Protein AF-A0A4S1FTX2-F1 (afdb_monomer_lite)

Sequence (97 aa):
VANVADEVVVMYHGEIMEAGPVEAIFRRPGHPYLKGLMAAVPHFDLKPGERLKALREVPVNVGNLLGKQTAPASKGPDDILLSVRDLKKTFTIRKSG

Radius of gyration: 20.76 Å; chains: 1; bounding box: 50×32×54 Å

pLDDT: mean 79.79, std 13.86, range [48.03, 95.25]

Structure (mmCIF, N/CA/C/O backbone):
data_AF-A0A4S1FTX2-F1
#
_entry.id   AF-A0A4S1FTX2-F1
#
loop_
_atom_site.group_PDB
_atom_site.id
_atom_site.type_symbol
_atom_site.label_atom_id
_atom_site.label_alt_id
_atom_site.label_comp_id
_atom_site.label_asym_id
_atom_site.label_entity_id
_atom_site.label_seq_id
_atom_site.pdbx_PDB_ins_code
_atom_site.Cartn_x
_atom_site.Cartn_y
_atom_site.Cartn_z
_atom_site.occupancy
_atom_site.B_iso_or_equiv
_atom_site.auth_seq_id
_atom_site.auth_comp_id
_atom_site.auth_asym_id
_atom_site.auth_atom_id
_atom_site.pdbx_PDB_model_num
ATOM 1 N N . VAL A 1 1 ? 1.453 -11.663 -1.211 1.00 68.19 1 VAL A N 1
ATOM 2 C CA . VAL A 1 1 ? 0.415 -10.896 -0.481 1.00 68.19 1 VAL A CA 1
ATOM 3 C C . VAL A 1 1 ? -0.951 -11.153 -1.080 1.00 68.19 1 VAL A C 1
ATOM 5 O O . VAL A 1 1 ? -1.764 -11.723 -0.376 1.00 68.19 1 VAL A O 1
ATOM 8 N N . ALA A 1 2 ? -1.165 -10.855 -2.369 1.00 77.88 2 ALA A N 1
ATOM 9 C CA . ALA A 1 2 ? -2.465 -11.072 -3.010 1.00 77.88 2 ALA A CA 1
ATOM 10 C C . ALA A 1 2 ? -3.009 -12.512 -2.885 1.00 77.88 2 ALA A C 1
ATOM 12 O O . ALA A 1 2 ? -4.200 -12.706 -2.725 1.00 77.88 2 ALA A O 1
ATOM 13 N N . ASN A 1 3 ? -2.126 -13.516 -2.867 1.00 82.62 3 ASN A N 1
ATOM 14 C CA . ASN A 1 3 ? -2.517 -14.928 -2.757 1.00 82.62 3 ASN A CA 1
ATOM 15 C C . ASN A 1 3 ? -2.712 -15.427 -1.308 1.00 82.62 3 ASN A C 1
ATOM 17 O O . ASN A 1 3 ? -2.860 -16.627 -1.107 1.00 82.62 3 ASN A O 1
ATOM 21 N N . VAL A 1 4 ? -2.579 -14.556 -0.299 1.00 89.19 4 VAL A N 1
ATOM 22 C CA . VAL A 1 4 ? -2.537 -14.951 1.127 1.00 89.19 4 VAL A CA 1
ATOM 23 C C . VAL A 1 4 ? -3.469 -14.104 2.002 1.00 89.19 4 VAL A C 1
ATOM 25 O O . VAL A 1 4 ? -3.729 -14.478 3.139 1.00 89.19 4 VAL A O 1
ATOM 28 N N . ALA A 1 5 ? -3.961 -12.967 1.507 1.00 91.38 5 ALA A N 1
ATOM 29 C CA . ALA A 1 5 ? -4.796 -12.045 2.269 1.00 91.38 5 ALA A CA 1
ATOM 30 C C . ALA A 1 5 ? -6.104 -11.761 1.531 1.00 91.38 5 ALA A C 1
ATOM 32 O O . ALA A 1 5 ? -6.067 -11.490 0.333 1.00 91.38 5 ALA A O 1
ATOM 33 N N . ASP A 1 6 ? -7.215 -11.758 2.268 1.00 92.00 6 ASP A N 1
ATOM 34 C CA . ASP A 1 6 ? -8.540 -11.391 1.749 1.00 92.00 6 ASP A CA 1
ATOM 35 C C . ASP A 1 6 ? -8.753 -9.863 1.762 1.00 92.00 6 ASP A C 1
ATOM 37 O O . ASP A 1 6 ? -9.318 -9.284 0.835 1.00 92.00 6 ASP A O 1
ATOM 41 N N . GLU A 1 7 ? -8.230 -9.191 2.791 1.00 93.81 7 GLU A N 1
ATOM 42 C CA . GLU A 1 7 ? -8.347 -7.747 3.027 1.00 93.81 7 GLU A CA 1
ATOM 43 C C . GLU A 1 7 ? -6.962 -7.107 3.146 1.00 93.81 7 GLU A C 1
ATOM 45 O O . GLU A 1 7 ? -6.029 -7.692 3.709 1.00 93.81 7 GLU A O 1
ATOM 50 N N . VAL A 1 8 ? -6.816 -5.887 2.627 1.00 94.50 8 VAL A N 1
ATOM 51 C CA . VAL A 1 8 ? -5.539 -5.166 2.614 1.00 94.50 8 VAL A CA 1
ATOM 52 C C . VAL A 1 8 ? -5.727 -3.728 3.080 1.00 94.50 8 VAL A C 1
ATOM 54 O O . VAL A 1 8 ? -6.645 -3.030 2.658 1.00 94.50 8 VAL A O 1
ATOM 57 N N . VAL A 1 9 ? -4.796 -3.268 3.918 1.00 94.06 9 VAL A N 1
ATOM 58 C CA . VAL A 1 9 ? -4.686 -1.874 4.361 1.00 94.06 9 VAL A CA 1
ATOM 59 C C . VAL A 1 9 ? -3.328 -1.327 3.937 1.00 94.06 9 VAL A C 1
ATOM 61 O O . VAL A 1 9 ? -2.291 -1.943 4.180 1.00 94.06 9 VAL A O 1
ATOM 64 N N . VAL A 1 10 ? -3.332 -0.157 3.306 1.00 92.69 10 VAL A N 1
ATOM 65 C CA . VAL A 1 10 ? -2.134 0.538 2.829 1.00 92.69 10 VAL A CA 1
ATOM 66 C C . VAL A 1 10 ? -1.898 1.752 3.710 1.00 92.69 10 VAL A C 1
ATOM 68 O O . VAL A 1 10 ? -2.752 2.633 3.791 1.00 92.69 10 VAL A O 1
ATOM 71 N N . MET A 1 11 ? -0.727 1.815 4.346 1.00 91.56 11 MET A N 1
ATOM 72 C CA . MET A 1 11 ? -0.371 2.896 5.264 1.00 91.56 11 MET A CA 1
ATOM 73 C C . MET A 1 11 ? 0.841 3.697 4.792 1.00 91.56 11 MET A C 1
ATOM 75 O O . MET A 1 11 ? 1.751 3.165 4.149 1.00 91.56 11 MET A O 1
ATOM 79 N N . TYR A 1 12 ? 0.872 4.974 5.164 1.00 88.62 12 TYR A N 1
ATOM 80 C CA . TYR A 1 12 ? 2.009 5.865 4.962 1.00 88.62 12 TYR A CA 1
ATOM 81 C C . TYR A 1 12 ? 2.094 6.861 6.118 1.00 88.62 12 TYR A C 1
ATOM 83 O O . TYR A 1 12 ? 1.091 7.460 6.483 1.00 88.62 12 TYR A O 1
ATOM 91 N N . HIS A 1 13 ? 3.274 6.999 6.732 1.00 88.06 13 HIS A N 1
ATOM 92 C CA . HIS A 1 13 ? 3.487 7.838 7.924 1.00 88.06 13 HIS A CA 1
ATOM 93 C C . HIS A 1 13 ? 2.472 7.620 9.063 1.00 88.06 13 HIS A C 1
ATOM 95 O O . HIS A 1 13 ? 2.093 8.555 9.755 1.00 88.06 13 HIS A O 1
ATOM 101 N N . GLY A 1 14 ? 2.056 6.368 9.281 1.00 85.88 14 GLY A N 1
ATOM 102 C CA . GLY A 1 14 ? 1.100 6.022 10.339 1.00 85.88 14 GLY A CA 1
ATOM 103 C C . GLY A 1 14 ? -0.368 6.245 9.970 1.00 85.88 14 GLY A C 1
ATOM 104 O O . GLY A 1 14 ? -1.237 5.901 10.760 1.00 85.88 14 GLY A O 1
ATOM 105 N N . GLU A 1 15 ? -0.649 6.730 8.763 1.00 84.31 15 GLU A N 1
ATOM 106 C CA . GLU A 1 15 ? -1.997 7.039 8.293 1.00 84.31 15 GLU A CA 1
ATOM 107 C C . GLU A 1 15 ? -2.478 6.009 7.263 1.00 84.31 15 GLU A C 1
ATOM 109 O O . GLU A 1 15 ? -1.688 5.513 6.453 1.00 84.31 15 GLU A O 1
ATOM 114 N N . ILE A 1 16 ? -3.780 5.701 7.267 1.00 89.94 16 ILE A N 1
ATOM 115 C CA . ILE A 1 16 ? -4.403 4.800 6.284 1.00 89.94 16 ILE A CA 1
ATOM 116 C C . ILE A 1 16 ? -4.655 5.573 4.989 1.00 89.94 16 ILE A C 1
ATOM 118 O O . ILE A 1 16 ? -5.425 6.528 4.960 1.00 89.94 16 ILE A O 1
ATOM 122 N N . MET A 1 17 ? -4.015 5.138 3.906 1.00 89.19 17 MET A N 1
ATOM 123 C CA . MET A 1 17 ? -4.166 5.730 2.575 1.00 89.19 17 MET A CA 1
ATOM 124 C C . MET A 1 17 ? -5.286 5.061 1.772 1.00 89.19 17 MET A C 1
ATOM 126 O O . MET A 1 17 ? -5.971 5.722 0.997 1.00 89.19 17 MET A O 1
ATOM 130 N N . GLU A 1 18 ? -5.450 3.744 1.927 1.00 92.44 18 GLU A N 1
ATOM 131 C CA . GLU A 1 18 ? -6.477 2.946 1.250 1.00 92.44 18 GLU A CA 1
ATOM 132 C C . GLU A 1 18 ? -6.706 1.635 2.018 1.00 92.44 18 GLU A C 1
ATOM 134 O O . GLU A 1 18 ? -5.760 1.087 2.589 1.00 92.44 18 GLU A O 1
ATOM 139 N N . ALA A 1 19 ? -7.942 1.132 2.046 1.00 93.88 19 ALA A N 1
ATOM 140 C CA . ALA A 1 19 ? -8.292 -0.134 2.687 1.00 93.88 19 ALA A CA 1
ATOM 141 C C . ALA A 1 19 ? -9.455 -0.817 1.956 1.00 93.88 19 ALA A C 1
ATOM 143 O O . ALA A 1 19 ? -10.379 -0.136 1.504 1.00 93.88 19 ALA A O 1
ATOM 144 N N . GLY A 1 20 ? -9.416 -2.144 1.857 1.00 93.25 20 GLY A N 1
ATOM 145 C CA . GLY A 1 20 ? -10.502 -2.947 1.298 1.00 93.25 20 GLY A CA 1
ATOM 146 C C . GLY A 1 20 ? -10.047 -4.304 0.753 1.00 93.25 20 GLY A C 1
ATOM 147 O O . GLY A 1 20 ? -8.883 -4.688 0.941 1.00 93.25 20 GLY A O 1
ATOM 148 N N . PRO A 1 21 ? -10.942 -5.003 0.023 1.00 95.25 21 PRO A N 1
ATOM 149 C CA . PRO A 1 21 ? -10.669 -6.330 -0.507 1.00 95.25 21 PRO A CA 1
ATOM 150 C C . PRO A 1 21 ? -9.444 -6.336 -1.413 1.00 95.25 21 PRO A C 1
ATOM 152 O O . PRO A 1 21 ? -9.208 -5.388 -2.175 1.00 95.25 21 PRO A O 1
ATOM 155 N N . VAL A 1 22 ? -8.693 -7.432 -1.378 1.00 94.69 22 VAL A N 1
ATOM 156 C CA . VAL A 1 22 ? -7.437 -7.569 -2.119 1.00 94.69 22 VAL A CA 1
ATOM 157 C C . VAL A 1 22 ? -7.607 -7.288 -3.619 1.00 94.69 22 VAL A C 1
ATOM 159 O O . VAL A 1 22 ? -6.834 -6.518 -4.194 1.00 94.69 22 VAL A O 1
ATOM 162 N N . GLU A 1 23 ? -8.675 -7.775 -4.256 1.00 93.25 23 GLU A N 1
ATOM 163 C CA . GLU A 1 23 ? -8.980 -7.480 -5.661 1.00 93.25 23 GLU A CA 1
ATOM 164 C C . GLU A 1 23 ? -9.156 -5.987 -5.932 1.00 93.25 23 GLU A C 1
ATOM 166 O O . GLU A 1 23 ? -8.705 -5.504 -6.971 1.00 93.25 23 GLU A O 1
ATOM 171 N N . ALA A 1 24 ? -9.818 -5.252 -5.037 1.00 93.00 24 ALA A N 1
ATOM 172 C CA . ALA A 1 24 ? -10.063 -3.827 -5.225 1.00 93.00 24 ALA A CA 1
ATOM 173 C C . ALA A 1 24 ? -8.746 -3.044 -5.158 1.00 93.00 24 ALA A C 1
ATOM 175 O O . ALA A 1 24 ? -8.433 -2.288 -6.080 1.00 93.00 24 ALA A O 1
ATOM 176 N N . ILE A 1 25 ? -7.944 -3.320 -4.126 1.00 94.38 25 ILE A N 1
ATOM 177 C CA . ILE A 1 25 ? -6.652 -2.676 -3.868 1.00 94.38 25 ILE A CA 1
ATOM 178 C C . ILE A 1 25 ? -5.669 -2.914 -5.022 1.00 94.38 25 ILE A C 1
ATOM 180 O O . ILE A 1 25 ? -5.018 -1.979 -5.486 1.00 94.38 25 ILE A O 1
ATOM 184 N N . PHE A 1 26 ? -5.576 -4.147 -5.530 1.00 92.00 26 PHE A N 1
ATOM 185 C CA . PHE A 1 26 ? -4.611 -4.483 -6.581 1.00 92.00 26 PHE A CA 1
ATOM 186 C C . PHE A 1 26 ? -5.100 -4.164 -8.001 1.00 92.00 26 PHE A C 1
ATOM 188 O O . PHE A 1 26 ? -4.284 -3.808 -8.851 1.00 92.00 26 PHE A O 1
ATOM 195 N N . ARG A 1 27 ? -6.404 -4.278 -8.301 1.00 92.56 27 ARG A N 1
ATOM 196 C CA . ARG A 1 27 ? -6.916 -4.040 -9.669 1.00 92.56 27 ARG A CA 1
ATOM 197 C C . ARG A 1 27 ? -7.301 -2.594 -9.932 1.00 92.56 27 ARG A C 1
ATOM 199 O O . ARG A 1 27 ? -7.247 -2.156 -11.080 1.00 92.56 27 ARG A O 1
ATOM 206 N N . ARG A 1 28 ? -7.762 -1.869 -8.913 1.00 93.06 28 ARG A N 1
ATOM 207 C CA . ARG A 1 28 ? -8.255 -0.492 -9.052 1.00 93.06 28 ARG A CA 1
ATOM 208 C C . ARG A 1 28 ? -7.740 0.388 -7.911 1.00 93.06 28 ARG A C 1
ATOM 210 O O . ARG A 1 28 ? -8.558 0.989 -7.218 1.00 93.06 28 ARG A O 1
ATOM 217 N N . PRO A 1 29 ? -6.408 0.509 -7.747 1.00 92.62 29 PRO A N 1
ATOM 218 C CA . PRO A 1 29 ? -5.842 1.358 -6.709 1.00 92.62 29 PRO A CA 1
ATOM 219 C C . PRO A 1 29 ? -6.322 2.798 -6.904 1.00 92.62 29 PRO A C 1
ATOM 221 O O . PRO A 1 29 ? -6.144 3.382 -7.981 1.00 92.62 29 PRO A O 1
ATOM 224 N N . GLY A 1 30 ? -6.941 3.378 -5.881 1.00 90.88 30 GLY A N 1
ATOM 225 C CA . GLY A 1 30 ? -7.464 4.741 -5.927 1.00 90.88 30 GLY A CA 1
ATOM 226 C C . GLY A 1 30 ? -6.386 5.778 -5.626 1.00 90.88 30 GLY A C 1
ATOM 227 O O . GLY A 1 30 ? -6.194 6.739 -6.384 1.00 90.88 30 GLY A O 1
ATOM 228 N N . HIS A 1 31 ? -5.649 5.558 -4.540 1.00 91.12 31 HIS A N 1
ATOM 229 C CA . HIS A 1 31 ? -4.770 6.542 -3.934 1.00 91.12 31 HIS A CA 1
ATOM 230 C C . HIS A 1 31 ? -3.444 6.695 -4.708 1.00 91.12 31 HIS A C 1
ATOM 232 O O . HIS A 1 31 ? -2.818 5.694 -5.079 1.00 91.12 31 HIS A O 1
ATOM 238 N N . PRO A 1 32 ? -2.940 7.930 -4.926 1.00 90.62 32 PRO A N 1
ATOM 239 C CA . PRO A 1 32 ? -1.677 8.166 -5.636 1.00 90.62 32 PRO A CA 1
ATOM 240 C C . PRO A 1 32 ? -0.475 7.425 -5.037 1.00 90.62 32 PRO A C 1
ATOM 242 O O . PRO A 1 32 ? 0.369 6.925 -5.776 1.00 90.62 32 PRO A O 1
ATOM 245 N N . TYR A 1 33 ? -0.425 7.310 -3.707 1.00 91.38 33 TYR A N 1
ATOM 246 C CA . TYR A 1 33 ? 0.607 6.541 -3.006 1.00 91.38 33 TYR A CA 1
ATOM 247 C C . TYR A 1 33 ? 0.584 5.059 -3.382 1.00 91.38 33 TYR A C 1
ATOM 249 O O . TYR A 1 33 ? 1.614 4.516 -3.774 1.00 91.38 33 TYR A O 1
ATOM 257 N N . LEU A 1 34 ? -0.591 4.423 -3.352 1.00 92.56 34 LEU A N 1
ATOM 258 C CA . LEU A 1 34 ? -0.726 3.017 -3.720 1.00 92.56 34 LEU A CA 1
ATOM 259 C C . LEU A 1 34 ? -0.378 2.787 -5.196 1.00 92.56 34 LEU A C 1
ATOM 261 O O . LEU A 1 34 ? 0.347 1.850 -5.514 1.00 92.56 34 LEU A O 1
ATOM 265 N N . LYS A 1 35 ? -0.796 3.682 -6.100 1.00 92.12 35 LYS A N 1
ATOM 266 C CA . LYS A 1 35 ? -0.378 3.638 -7.516 1.00 92.12 35 LYS A CA 1
ATOM 267 C C . LYS A 1 35 ? 1.140 3.734 -7.670 1.00 92.12 35 LYS A C 1
ATOM 269 O O . LYS A 1 35 ? 1.722 3.041 -8.501 1.00 92.12 35 LYS A O 1
ATOM 274 N N . GLY A 1 36 ? 1.781 4.586 -6.871 1.00 91.81 36 GLY A N 1
ATOM 275 C CA . GLY A 1 36 ? 3.233 4.703 -6.815 1.00 91.81 36 GLY A CA 1
ATOM 276 C C . GLY A 1 36 ? 3.901 3.410 -6.349 1.00 91.81 36 GLY A C 1
ATOM 277 O O . GLY A 1 36 ? 4.847 2.966 -6.993 1.00 91.81 36 GLY A O 1
ATOM 278 N N . LEU A 1 37 ? 3.377 2.785 -5.288 1.00 91.50 37 LEU A N 1
ATOM 279 C CA . LEU A 1 37 ? 3.850 1.488 -4.797 1.00 91.50 37 LEU A CA 1
ATOM 280 C C . LEU A 1 37 ? 3.720 0.403 -5.865 1.00 91.50 37 LEU A C 1
ATOM 282 O O . LEU A 1 37 ? 4.687 -0.305 -6.118 1.00 91.50 37 LEU A O 1
ATOM 286 N N . MET A 1 38 ? 2.565 0.310 -6.532 1.00 90.69 38 MET A N 1
ATOM 287 C CA . MET A 1 38 ? 2.343 -0.659 -7.610 1.00 90.69 38 MET A CA 1
ATOM 288 C C . MET A 1 38 ? 3.336 -0.462 -8.760 1.00 90.69 38 MET A C 1
ATOM 290 O O . MET A 1 38 ? 3.906 -1.429 -9.250 1.00 90.69 38 MET A O 1
ATOM 294 N N . ALA A 1 39 ? 3.614 0.786 -9.146 1.00 89.19 39 ALA A N 1
ATOM 295 C CA . ALA A 1 39 ? 4.585 1.100 -10.197 1.00 89.19 39 ALA A CA 1
ATOM 296 C C . ALA A 1 39 ? 6.055 0.885 -9.788 1.00 89.19 39 ALA A C 1
ATOM 298 O O . ALA A 1 39 ? 6.937 0.975 -10.639 1.00 89.19 39 ALA A O 1
ATOM 299 N N . ALA A 1 40 ? 6.333 0.671 -8.500 1.00 89.62 40 ALA A N 1
ATOM 300 C CA . ALA A 1 40 ? 7.664 0.349 -7.994 1.00 89.62 40 ALA A CA 1
ATOM 301 C C . ALA A 1 40 ? 7.899 -1.169 -7.882 1.00 89.62 40 ALA A C 1
ATOM 303 O O . ALA A 1 40 ? 9.030 -1.587 -7.628 1.00 89.62 40 ALA A O 1
ATOM 304 N N . VAL A 1 41 ? 6.856 -1.992 -8.064 1.00 88.31 41 VAL A N 1
ATOM 305 C CA . VAL A 1 41 ? 6.965 -3.455 -8.042 1.00 88.31 41 VAL A CA 1
ATOM 306 C C . VAL A 1 41 ? 7.724 -3.926 -9.288 1.00 88.31 41 VAL A C 1
ATOM 308 O O . VAL A 1 41 ? 7.287 -3.627 -10.398 1.00 88.31 41 VAL A O 1
ATOM 311 N N . PRO A 1 42 ? 8.830 -4.679 -9.143 1.00 86.94 42 PRO A N 1
ATOM 312 C CA . PRO A 1 42 ? 9.542 -5.238 -10.285 1.00 86.94 42 PRO A CA 1
ATOM 313 C C . PRO A 1 42 ? 8.672 -6.223 -11.073 1.00 86.94 42 PRO A C 1
ATOM 315 O O . PRO A 1 42 ? 7.983 -7.057 -10.484 1.00 86.94 42 PRO A O 1
ATOM 318 N N . HIS A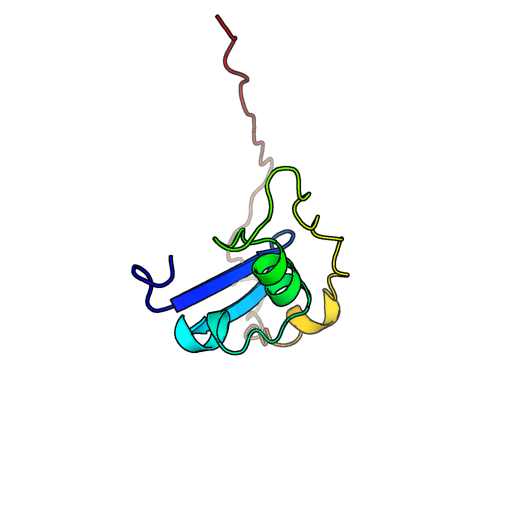 1 43 ? 8.753 -6.168 -12.399 1.00 83.75 43 HIS A N 1
ATOM 319 C CA . HIS A 1 43 ? 8.068 -7.084 -13.309 1.00 83.75 43 HIS A CA 1
ATOM 320 C C . HIS A 1 43 ? 9.075 -7.813 -14.214 1.00 83.75 43 HIS A C 1
ATOM 322 O O . HIS A 1 43 ? 10.208 -7.372 -14.407 1.00 83.75 43 HIS A O 1
ATOM 328 N N . PHE A 1 44 ? 8.690 -8.997 -14.697 1.00 84.12 44 PHE A N 1
ATOM 329 C CA . PHE A 1 44 ? 9.595 -9.936 -15.377 1.00 84.12 44 PHE A CA 1
ATOM 330 C C . PHE A 1 44 ? 10.123 -9.444 -16.733 1.00 84.12 44 PHE A C 1
ATOM 332 O O . PHE A 1 44 ? 11.070 -10.013 -17.264 1.00 84.12 44 PHE A O 1
ATOM 339 N N . ASP A 1 45 ? 9.514 -8.405 -17.291 1.00 87.31 45 ASP A N 1
ATOM 340 C CA . ASP A 1 45 ? 9.859 -7.773 -18.563 1.00 87.31 45 ASP A CA 1
ATOM 341 C C . ASP A 1 45 ? 10.898 -6.641 -18.435 1.00 87.31 45 ASP A C 1
ATOM 343 O O . ASP A 1 45 ? 11.302 -6.064 -19.447 1.00 87.31 45 ASP A O 1
ATOM 347 N N . LEU A 1 46 ? 11.362 -6.336 -17.216 1.00 86.88 46 LEU A N 1
ATOM 348 C CA . LEU A 1 46 ? 12.419 -5.351 -16.979 1.00 86.88 46 LEU A CA 1
ATOM 349 C C . LEU A 1 46 ? 13.735 -5.770 -17.641 1.00 86.88 46 LEU A C 1
ATOM 351 O O . LEU A 1 46 ? 14.194 -6.909 -17.512 1.00 86.88 46 LEU A O 1
ATOM 355 N N . LYS A 1 47 ? 14.389 -4.824 -18.321 1.00 89.75 47 LYS A N 1
ATOM 356 C CA . LYS A 1 47 ? 15.675 -5.095 -18.974 1.00 89.75 47 LYS A CA 1
ATOM 357 C C . LYS A 1 47 ? 16.810 -5.174 -17.946 1.00 89.75 47 LYS A C 1
ATOM 359 O O . LYS A 1 47 ? 16.797 -4.450 -16.947 1.00 89.75 47 LYS A O 1
ATOM 364 N N . PRO A 1 48 ? 17.860 -5.974 -18.205 1.00 86.50 48 PRO A N 1
ATOM 365 C CA . PRO A 1 48 ? 19.067 -5.947 -17.387 1.00 86.50 48 PRO A CA 1
ATOM 366 C C . PRO A 1 48 ? 19.646 -4.527 -17.291 1.00 86.50 48 PRO A C 1
ATOM 368 O O . PRO A 1 48 ? 19.894 -3.881 -18.308 1.00 86.50 48 PRO A O 1
ATOM 371 N N . GLY A 1 49 ? 19.854 -4.038 -16.065 1.00 85.56 49 GLY A N 1
ATOM 372 C CA . GLY A 1 49 ? 20.382 -2.693 -15.796 1.00 85.56 49 GLY A CA 1
ATOM 373 C C . GLY A 1 49 ? 19.336 -1.571 -15.755 1.0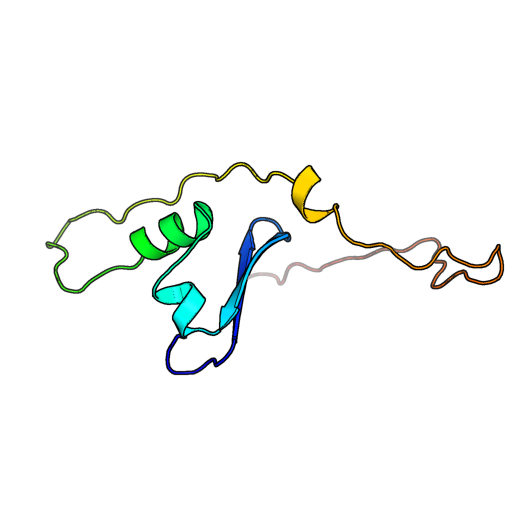0 85.56 49 GLY A C 1
ATOM 374 O O . GLY A 1 49 ? 19.692 -0.425 -15.476 1.00 85.56 49 GLY A O 1
ATOM 375 N N . GLU A 1 50 ? 18.058 -1.874 -15.987 1.00 88.81 50 GLU A N 1
ATOM 376 C CA . GLU A 1 50 ? 16.972 -0.910 -15.823 1.00 88.81 50 GLU A CA 1
ATOM 377 C C . GLU A 1 50 ? 16.773 -0.558 -14.340 1.00 88.81 50 GLU A C 1
ATOM 379 O O . GLU A 1 50 ? 16.718 -1.430 -13.469 1.00 88.81 50 GLU A O 1
ATOM 384 N N . ARG A 1 51 ? 16.706 0.743 -14.027 1.00 87.12 51 ARG A N 1
ATOM 385 C CA . ARG A 1 51 ? 16.542 1.210 -12.645 1.00 87.12 51 ARG A CA 1
ATOM 386 C C . ARG A 1 51 ? 15.082 1.146 -12.222 1.00 87.12 51 ARG A C 1
ATOM 388 O O . ARG A 1 51 ? 14.204 1.624 -12.935 1.00 87.12 51 ARG A O 1
ATOM 395 N N . LEU A 1 52 ? 14.850 0.660 -11.005 1.00 87.88 52 LEU A N 1
ATOM 396 C CA . LEU A 1 52 ? 13.529 0.684 -10.387 1.00 87.88 52 LEU A CA 1
ATOM 397 C C . LEU A 1 52 ? 13.046 2.120 -10.167 1.00 87.88 52 LEU A C 1
ATOM 399 O O . LEU A 1 52 ? 13.822 3.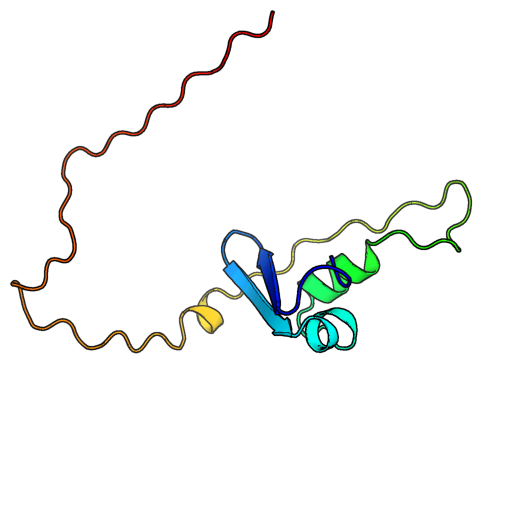030 -9.855 1.00 87.88 52 LEU A O 1
ATOM 403 N N . LYS A 1 53 ? 11.733 2.311 -10.291 1.00 86.06 53 LYS A N 1
ATOM 404 C CA . LYS A 1 53 ? 11.090 3.597 -10.048 1.00 86.06 53 LYS A CA 1
ATOM 405 C C . LYS A 1 53 ? 11.068 3.892 -8.550 1.00 86.06 53 LYS A C 1
ATOM 407 O O . LYS A 1 53 ? 10.385 3.219 -7.785 1.00 86.06 53 LYS A O 1
ATOM 412 N N . ALA A 1 54 ? 11.790 4.932 -8.139 1.00 85.31 54 ALA A N 1
ATOM 413 C CA . ALA A 1 54 ? 11.734 5.417 -6.767 1.00 85.31 54 ALA A CA 1
ATOM 414 C C . ALA A 1 54 ? 10.350 6.007 -6.456 1.00 85.31 54 ALA A C 1
ATOM 416 O O . ALA A 1 54 ? 9.779 6.759 -7.256 1.00 85.31 54 ALA A O 1
ATOM 417 N N . LEU A 1 55 ? 9.830 5.686 -5.274 1.00 84.94 55 LEU A N 1
ATOM 418 C CA . LEU A 1 55 ? 8.612 6.289 -4.756 1.00 84.94 55 LEU A CA 1
ATOM 419 C C . LEU A 1 55 ? 8.917 7.723 -4.309 1.00 84.94 55 LEU A C 1
ATOM 421 O O . LEU A 1 55 ? 9.868 7.953 -3.567 1.00 84.94 55 LEU A O 1
ATOM 425 N N . ARG A 1 56 ? 8.127 8.690 -4.779 1.00 79.12 56 ARG A N 1
ATOM 426 C CA . ARG A 1 56 ? 8.203 10.076 -4.297 1.00 79.12 56 ARG A CA 1
ATOM 427 C C . ARG A 1 56 ? 7.288 10.246 -3.093 1.00 79.12 56 ARG A C 1
ATOM 429 O O . ARG A 1 56 ? 6.293 9.528 -2.986 1.00 79.12 56 ARG A O 1
ATOM 436 N N . GLU A 1 57 ? 7.596 11.217 -2.240 1.00 76.31 57 GLU A N 1
ATOM 437 C CA . GLU A 1 57 ? 6.698 11.607 -1.155 1.00 76.31 57 GLU A CA 1
ATOM 438 C C . GLU A 1 57 ? 5.330 12.000 -1.718 1.00 76.31 57 GLU A C 1
ATOM 440 O O . GLU A 1 57 ? 5.221 12.750 -2.694 1.00 76.31 57 GLU A O 1
ATOM 445 N N . VAL A 1 58 ? 4.281 11.457 -1.107 1.00 74.75 58 VAL A N 1
ATOM 446 C CA . VAL A 1 58 ? 2.900 11.818 -1.417 1.00 74.75 58 VAL A CA 1
ATOM 447 C C . VAL A 1 58 ? 2.409 12.727 -0.299 1.00 74.75 58 VAL A C 1
ATOM 449 O O . VAL A 1 58 ? 2.510 12.335 0.863 1.00 74.75 58 VAL A O 1
ATOM 452 N N . PRO A 1 59 ? 1.888 13.929 -0.606 1.00 68.19 59 PRO A N 1
ATOM 453 C CA . PRO A 1 59 ? 1.402 14.831 0.426 1.00 68.19 59 PRO A CA 1
ATOM 454 C C . PRO A 1 59 ? 0.264 14.161 1.200 1.00 68.19 59 PRO A C 1
ATOM 456 O O . PRO A 1 59 ? -0.757 13.778 0.625 1.00 68.19 59 PRO A O 1
ATOM 459 N N . VAL A 1 60 ? 0.456 14.010 2.509 1.00 66.12 60 VAL A N 1
ATOM 460 C CA . VAL A 1 60 ? -0.550 13.448 3.412 1.00 66.12 60 VAL A CA 1
ATOM 461 C C . VAL A 1 60 ? -1.522 14.563 3.790 1.00 66.12 60 VAL A C 1
ATOM 463 O O . VAL A 1 60 ? -1.175 15.479 4.533 1.00 66.12 60 VAL A O 1
ATOM 466 N N . ASN A 1 61 ? -2.754 14.502 3.282 1.00 66.94 61 ASN A N 1
ATOM 467 C CA . ASN A 1 61 ? -3.816 15.424 3.688 1.00 66.94 61 ASN A CA 1
ATOM 468 C C . ASN A 1 61 ? -4.469 14.936 4.984 1.00 66.94 61 ASN A C 1
ATOM 470 O O . ASN A 1 61 ? -5.548 14.341 4.968 1.00 66.94 61 ASN A O 1
ATOM 474 N N . VAL A 1 62 ? -3.816 15.226 6.110 1.00 58.91 62 VAL A N 1
ATOM 475 C CA . VAL A 1 62 ? -4.284 14.878 7.465 1.00 58.91 62 VAL A CA 1
ATOM 476 C C . VAL A 1 62 ? -5.716 15.360 7.755 1.00 58.91 62 VAL A C 1
ATOM 478 O O . VAL A 1 62 ? -6.472 14.687 8.451 1.00 58.91 62 VAL A O 1
ATOM 481 N N . GLY A 1 63 ? -6.134 16.486 7.161 1.00 60.09 63 GLY A N 1
ATOM 482 C CA . GLY A 1 63 ? -7.457 17.082 7.386 1.00 60.09 63 GLY A CA 1
ATOM 483 C C . GLY A 1 63 ? -8.639 16.257 6.863 1.00 60.09 63 GLY A C 1
ATOM 484 O O . GLY A 1 63 ? -9.728 16.344 7.422 1.00 60.09 63 GLY A O 1
ATOM 485 N N . ASN A 1 64 ? -8.435 15.418 5.842 1.00 56.84 64 ASN A N 1
ATOM 486 C CA . ASN A 1 64 ? -9.513 14.619 5.245 1.00 56.84 64 ASN A CA 1
ATOM 487 C C . ASN A 1 64 ? -9.701 13.253 5.928 1.00 56.84 64 ASN A C 1
ATOM 489 O O . ASN A 1 64 ? -10.764 12.654 5.789 1.00 56.84 64 ASN A O 1
ATOM 493 N N . LEU A 1 65 ? -8.698 12.770 6.671 1.00 53.44 65 LEU A N 1
ATOM 494 C CA . LEU A 1 65 ? -8.744 11.484 7.383 1.00 53.44 65 LEU A CA 1
ATOM 495 C C . LEU A 1 65 ? -9.261 11.626 8.822 1.00 53.44 65 LEU A C 1
ATOM 497 O O . LEU A 1 65 ? -9.951 10.738 9.316 1.00 53.44 65 LEU A O 1
ATOM 501 N N . LEU A 1 66 ? -9.028 12.777 9.467 1.00 57.38 66 LEU A N 1
ATOM 502 C CA . LEU A 1 66 ? -9.649 13.116 10.759 1.00 57.38 66 LEU A CA 1
ATOM 503 C C . LEU A 1 66 ? -11.160 13.416 10.643 1.00 57.38 66 LEU A C 1
ATOM 505 O O . LEU A 1 66 ? -11.872 13.478 11.645 1.00 57.38 66 LEU A O 1
ATOM 509 N N . GLY A 1 67 ? -11.677 13.575 9.423 1.00 56.34 67 GLY A N 1
ATOM 510 C CA . GLY A 1 67 ? -13.069 13.907 9.130 1.00 56.34 67 GLY A CA 1
ATOM 511 C C . GLY A 1 67 ? -14.002 12.700 9.011 1.00 56.34 67 GLY A C 1
ATOM 512 O O . GLY A 1 67 ? -14.598 12.523 7.954 1.00 56.34 67 GLY A O 1
ATOM 513 N N . LYS A 1 68 ? -14.128 11.881 10.068 1.00 50.31 68 LYS A N 1
ATOM 514 C CA . LYS A 1 68 ? -15.320 11.062 10.432 1.00 50.31 68 LYS A CA 1
ATOM 515 C C . LYS A 1 68 ? -15.032 10.148 11.631 1.00 50.31 68 LYS A C 1
ATOM 517 O O . LYS A 1 68 ? -15.348 8.964 11.636 1.00 50.31 68 LYS A O 1
ATOM 522 N N . GLN A 1 69 ? -14.481 10.707 12.700 1.00 51.88 69 GLN A N 1
ATOM 523 C CA . GLN A 1 69 ? -14.773 10.176 14.026 1.00 51.88 69 GLN A CA 1
ATOM 524 C C . GLN A 1 69 ? -15.751 11.143 14.679 1.00 51.88 69 GLN A C 1
ATOM 526 O O . GLN A 1 69 ? -15.363 12.067 15.385 1.00 51.88 69 GLN A O 1
ATOM 531 N N . THR A 1 70 ? -17.050 10.930 14.458 1.00 48.03 70 THR A N 1
ATOM 532 C CA . THR A 1 70 ? -18.008 11.238 15.522 1.00 48.03 70 THR A CA 1
ATOM 533 C C . THR A 1 70 ? -17.700 10.266 16.650 1.00 48.03 70 THR A C 1
ATOM 535 O O . THR A 1 70 ? -18.322 9.212 16.765 1.00 48.03 70 THR A O 1
ATOM 538 N N . ALA A 1 71 ? -16.676 10.589 17.441 1.00 48.97 71 ALA A N 1
ATOM 539 C CA . ALA A 1 71 ? -16.583 10.057 18.781 1.00 48.97 71 ALA A CA 1
ATOM 540 C C . ALA A 1 71 ? -17.913 10.418 19.467 1.00 48.97 71 ALA A C 1
ATOM 542 O O . ALA A 1 71 ? -18.345 11.574 19.358 1.00 48.97 71 ALA A O 1
ATOM 543 N N . PRO A 1 72 ? -18.619 9.465 20.099 1.00 53.47 72 PRO A N 1
ATOM 544 C CA . PRO A 1 72 ? -19.738 9.831 20.949 1.00 53.47 72 PRO A CA 1
ATOM 545 C C . PRO A 1 72 ? -19.218 10.848 21.967 1.00 53.47 72 PRO A C 1
ATOM 547 O O . PRO A 1 72 ? -18.137 10.669 22.525 1.00 53.47 72 PR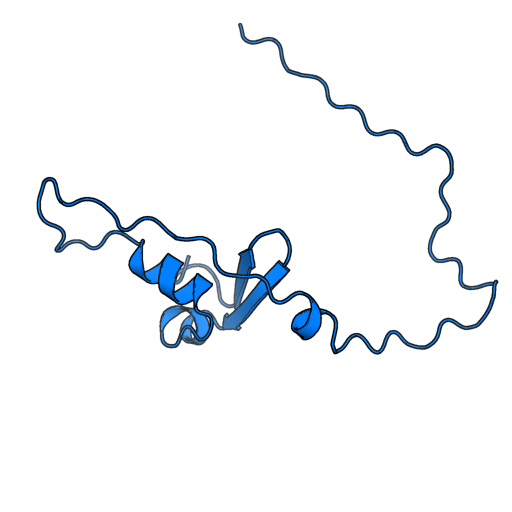O A O 1
ATOM 550 N N . ALA A 1 73 ? -19.950 11.950 22.136 1.00 58.28 73 ALA A N 1
ATOM 551 C CA . ALA A 1 73 ? -19.612 12.977 23.110 1.00 58.28 73 ALA A CA 1
ATOM 552 C C . ALA A 1 73 ? -19.377 12.304 24.471 1.00 58.28 73 ALA A C 1
ATOM 554 O O . ALA A 1 73 ? -20.293 11.674 25.007 1.00 58.28 73 ALA A O 1
ATOM 555 N N . SER A 1 74 ? -18.152 12.390 24.991 1.00 56.88 74 SER A N 1
ATOM 556 C CA . SER A 1 74 ? -17.809 11.847 26.302 1.00 56.88 74 SER A CA 1
ATOM 557 C C . SER A 1 74 ? -18.725 12.473 27.352 1.00 56.88 74 SER A C 1
ATOM 559 O O . SER A 1 74 ? -18.903 13.695 27.422 1.00 56.88 74 SER A O 1
ATOM 561 N N . LYS A 1 75 ? -19.373 11.622 28.151 1.00 60.25 75 LYS A N 1
ATOM 562 C CA . LYS A 1 75 ? -20.252 12.058 29.236 1.00 60.25 75 LYS A CA 1
ATOM 563 C C . LYS A 1 75 ? -19.396 12.425 30.445 1.00 60.25 75 LYS A C 1
ATOM 565 O O . LYS A 1 75 ? -19.178 11.608 31.325 1.00 60.25 75 LYS A O 1
ATOM 570 N N . GLY A 1 76 ? -18.989 13.689 30.507 1.00 61.72 76 GLY A N 1
ATOM 571 C CA . GLY A 1 76 ? -18.526 14.331 31.737 1.00 61.72 76 GLY A CA 1
ATOM 572 C C . GLY A 1 76 ? -17.210 13.801 32.338 1.00 61.72 76 GLY A C 1
ATOM 573 O O . GLY A 1 76 ? -16.551 12.938 31.764 1.00 61.72 76 GLY A O 1
ATOM 574 N N . PRO A 1 77 ? -16.798 14.359 33.492 1.00 61.09 77 PRO A N 1
ATOM 575 C CA . PRO A 1 77 ? -15.495 14.111 34.123 1.00 61.09 77 PRO A CA 1
ATOM 576 C C . PRO A 1 77 ? -15.247 12.661 34.568 1.00 61.09 77 PRO A C 1
ATOM 578 O O . PRO A 1 77 ? -14.101 12.313 34.838 1.00 61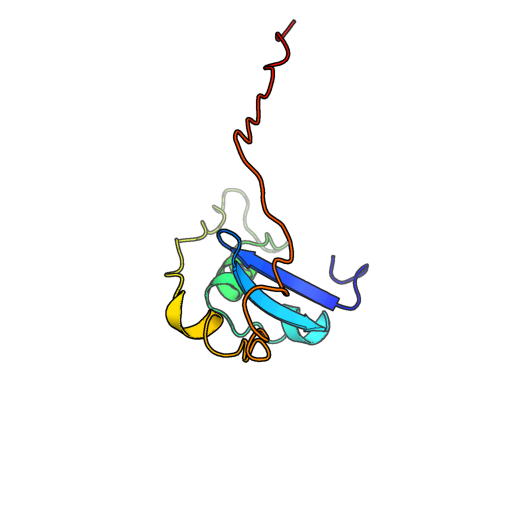.09 77 PRO A O 1
ATOM 581 N N . ASP A 1 78 ? -16.293 11.834 34.635 1.00 59.44 78 ASP A N 1
ATOM 582 C CA . ASP A 1 78 ? -16.223 10.437 35.082 1.00 59.44 78 ASP A CA 1
ATOM 583 C C . ASP A 1 78 ? -15.830 9.453 33.964 1.00 59.44 78 ASP A C 1
ATOM 585 O O . ASP A 1 78 ? -15.675 8.263 34.220 1.00 59.44 78 ASP A O 1
ATOM 589 N N . ASP A 1 79 ? -15.615 9.940 32.737 1.00 67.12 79 ASP A N 1
ATOM 590 C CA . ASP A 1 79 ? -15.221 9.129 31.577 1.00 67.12 79 ASP A CA 1
ATOM 591 C C . ASP A 1 79 ? -13.732 9.322 31.224 1.00 67.12 79 ASP A C 1
ATOM 593 O O . ASP A 1 79 ? -13.329 9.446 30.063 1.00 67.12 79 ASP A O 1
ATOM 597 N N . ILE A 1 80 ? -12.874 9.414 32.248 1.00 69.00 80 ILE A N 1
ATOM 598 C CA . ILE A 1 80 ? -11.422 9.334 32.052 1.00 69.00 80 ILE A CA 1
ATOM 599 C C . ILE A 1 80 ? -11.099 7.902 31.628 1.00 69.00 80 ILE A C 1
ATOM 601 O O . ILE A 1 80 ? -10.958 7.012 32.463 1.00 69.00 80 ILE A O 1
ATOM 605 N N . LEU A 1 81 ? -10.931 7.688 30.322 1.00 68.06 81 LEU A N 1
ATOM 606 C CA . LEU A 1 81 ? -10.584 6.367 29.792 1.00 68.06 81 LEU A CA 1
ATOM 607 C C . LEU A 1 81 ? -9.189 5.907 30.247 1.00 68.06 81 LEU A C 1
ATOM 609 O O . LEU A 1 81 ? -8.987 4.722 30.497 1.00 68.06 81 LEU A O 1
ATOM 613 N N . LEU A 1 82 ? -8.227 6.833 30.381 1.00 72.31 82 LEU A N 1
ATOM 614 C CA . LEU A 1 82 ? -6.931 6.569 31.011 1.00 72.31 82 LEU A CA 1
ATOM 615 C C . LEU A 1 82 ? -6.213 7.873 31.397 1.00 72.31 82 LEU A C 1
ATOM 617 O O . LEU A 1 82 ? -6.035 8.759 30.563 1.00 72.31 82 LEU A O 1
ATOM 621 N N . SER A 1 83 ? -5.732 7.964 32.640 1.00 82.00 83 SER A N 1
ATOM 622 C CA . SER A 1 83 ? -4.825 9.029 33.090 1.00 82.00 83 SER A CA 1
ATOM 623 C C . SER A 1 83 ? -3.483 8.431 33.494 1.00 82.00 83 SER A C 1
ATOM 625 O O . SER A 1 83 ? -3.435 7.489 34.284 1.00 82.00 83 SER A O 1
ATOM 627 N N . VAL A 1 84 ? -2.392 8.984 32.961 1.00 82.12 84 VAL A N 1
ATOM 628 C CA . VAL A 1 84 ? -1.026 8.558 33.288 1.00 82.12 84 VAL A CA 1
ATOM 629 C C . VAL A 1 84 ? -0.183 9.777 33.629 1.00 82.12 84 VAL A C 1
ATOM 631 O O . VAL A 1 84 ? -0.242 10.799 32.945 1.00 82.12 84 VAL A O 1
ATOM 634 N N . ARG A 1 85 ? 0.622 9.653 34.684 1.00 87.25 85 ARG A N 1
ATOM 635 C CA . ARG A 1 85 ? 1.651 10.621 35.070 1.00 87.25 85 ARG A CA 1
ATOM 636 C C . ARG A 1 85 ? 3.018 9.950 34.967 1.00 87.25 85 ARG A C 1
ATOM 638 O O . ARG A 1 85 ? 3.123 8.741 35.153 1.00 87.25 85 ARG A O 1
ATOM 645 N N . ASP A 1 86 ? 4.030 10.736 34.614 1.00 86.19 86 ASP A N 1
ATOM 646 C CA . ASP A 1 86 ? 5.442 10.325 34.588 1.00 86.19 86 ASP A CA 1
ATOM 647 C C . ASP A 1 86 ? 5.768 9.125 33.676 1.00 86.19 86 ASP A C 1
ATOM 649 O O . ASP A 1 86 ? 6.678 8.336 33.944 1.00 86.19 86 ASP A O 1
ATOM 653 N N . LEU A 1 87 ? 5.050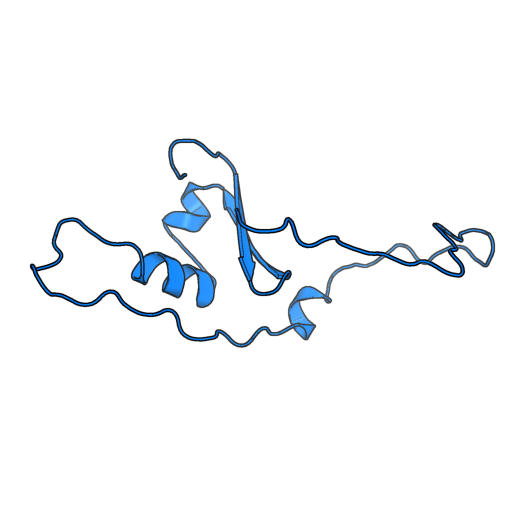 8.986 32.555 1.00 88.88 87 LEU A N 1
ATOM 654 C CA . LEU A 1 87 ? 5.296 7.912 31.594 1.00 88.88 87 LEU A CA 1
ATOM 655 C C . LEU A 1 87 ? 6.671 8.076 30.928 1.00 88.88 87 LEU A C 1
ATOM 657 O O . LEU A 1 87 ? 6.900 9.009 30.158 1.00 88.88 87 LEU A O 1
ATOM 661 N N . LYS A 1 88 ? 7.572 7.119 31.169 1.00 78.56 88 LYS A N 1
ATOM 662 C CA . LYS A 1 88 ? 8.907 7.076 30.562 1.00 78.56 88 LYS A CA 1
ATOM 663 C C . LYS A 1 88 ? 9.098 5.777 29.788 1.00 78.56 88 LYS A C 1
ATOM 665 O O . LYS A 1 88 ? 8.900 4.692 30.325 1.00 78.56 88 LYS A O 1
ATOM 670 N N . LYS A 1 89 ? 9.528 5.881 28.528 1.00 73.69 89 LYS A N 1
ATOM 671 C CA . LYS A 1 89 ? 9.919 4.734 27.697 1.00 73.69 89 LYS A CA 1
ATOM 672 C C . LYS A 1 89 ? 11.417 4.804 27.425 1.00 73.69 89 LYS A C 1
ATOM 674 O O . LYS A 1 89 ? 11.923 5.838 26.998 1.00 73.69 89 LYS A O 1
ATOM 679 N N . THR A 1 90 ? 12.136 3.719 27.682 1.00 83.38 90 THR A N 1
ATOM 680 C CA . THR A 1 90 ? 13.578 3.621 27.424 1.00 83.38 90 THR A CA 1
ATOM 681 C C . THR A 1 90 ? 13.853 2.357 26.630 1.00 83.38 90 THR A C 1
ATOM 683 O O . THR A 1 90 ? 13.282 1.307 26.910 1.00 83.38 90 THR A O 1
ATOM 686 N N . PHE A 1 91 ? 14.721 2.472 25.631 1.00 82.50 91 PHE A N 1
ATOM 687 C CA . PHE A 1 91 ? 15.165 1.362 24.801 1.00 82.50 91 PHE A CA 1
ATOM 688 C C . PHE A 1 91 ? 16.669 1.198 24.969 1.00 82.50 91 PHE A C 1
ATOM 690 O O . PHE A 1 91 ? 17.396 2.188 25.060 1.00 82.50 91 PHE A O 1
ATOM 697 N N . THR A 1 92 ? 17.138 -0.043 25.011 1.00 84.12 92 THR A N 1
ATOM 698 C CA . THR A 1 92 ? 18.565 -0.359 25.046 1.00 84.12 92 THR A CA 1
ATOM 699 C C . THR A 1 92 ? 19.045 -0.716 23.645 1.00 84.12 92 THR A C 1
ATOM 701 O O . THR A 1 92 ? 18.353 -1.391 22.883 1.00 84.12 92 THR A O 1
ATOM 704 N N . ILE A 1 93 ? 20.245 -0.259 23.291 1.00 80.38 93 ILE A N 1
ATOM 705 C CA . ILE A 1 93 ? 20.912 -0.674 22.057 1.00 80.38 93 ILE A CA 1
ATOM 706 C C . ILE A 1 93 ? 21.677 -1.956 22.382 1.00 80.38 93 ILE A C 1
ATOM 708 O O . ILE A 1 93 ? 22.512 -1.978 23.290 1.00 80.38 93 ILE A O 1
ATOM 712 N N . ARG A 1 94 ? 21.389 -3.041 21.658 1.00 73.50 94 ARG A N 1
ATOM 713 C CA . ARG A 1 94 ? 22.180 -4.272 21.743 1.00 73.50 94 ARG A CA 1
ATOM 714 C C . ARG A 1 94 ? 23.587 -3.949 21.233 1.00 73.50 94 ARG A C 1
ATOM 716 O O . ARG A 1 94 ? 23.726 -3.530 20.088 1.00 73.50 94 ARG A O 1
ATOM 723 N N . LYS A 1 95 ? 24.616 -4.120 22.074 1.00 64.69 95 LYS A N 1
ATOM 724 C CA . LYS A 1 95 ? 26.020 -4.077 21.629 1.00 64.69 95 LYS A CA 1
ATOM 725 C C . LYS A 1 95 ? 26.169 -5.017 20.431 1.00 64.69 95 LYS A C 1
ATOM 727 O O . LYS A 1 95 ? 25.807 -6.190 20.544 1.00 64.69 95 LYS A O 1
ATOM 732 N N . SER A 1 96 ? 26.667 -4.501 19.308 1.00 63.88 96 SER A N 1
ATOM 733 C CA . SER A 1 96 ? 27.193 -5.373 18.260 1.00 63.88 96 SER A CA 1
ATOM 734 C C . SER A 1 96 ? 28.393 -6.110 18.858 1.00 63.88 96 SER A C 1
ATOM 736 O O . SER A 1 96 ? 29.221 -5.500 19.542 1.00 63.88 96 SER A O 1
ATOM 738 N N . GLY A 1 97 ? 28.401 -7.431 18.686 1.00 51.84 97 GLY A N 1
ATOM 739 C CA . GLY A 1 97 ? 29.646 -8.193 18.672 1.00 51.84 97 GLY A CA 1
ATOM 740 C C . GLY A 1 97 ? 30.373 -7.970 17.357 1.00 51.84 97 GLY A C 1
ATOM 741 O O . GLY A 1 97 ? 29.748 -7.372 16.444 1.00 51.84 97 GLY A O 1
#

Secondary structure (DSSP, 8-state):
-TTT-SEEEEEETTEEEEEEEHHHHHHS--SHHHHHHHHHS--TTPPTTPPP-PPPPPP--HHHHSTT--PPPP-STT--S---SS-----PPPPP-

Foldseek 3Di:
DLVPDQKDFDDDPRDTQDIGGSCCLLVPPDGPQSVLVNQQDDDPPDDVPDDGRDRDDDDDPPVVRVPDPPPPPDDDPVPCVDDDDPDDDDDDDDDDD